Protein AF-A0AAD7MD40-F1 (afdb_monomer)

Mean predicted aligned error: 7.75 Å

pLDDT: mean 77.98, std 12.82, range [42.91, 93.38]

Secondary structure (DSSP, 8-state):
---TT--SS---HHIIIII-GGGHHHHHHHHHHHHHHHHHHHHTTT-----S---GGG-HHHHTT-----TTTS-S---TT-HHHHHHHHHHHHHHHHHHHHHHHHHH-

Radius of gyration: 16.1 Å; Cα contacts (8 Å, |Δi|>4): 88; chains: 1; bounding box: 42×23×46 Å

Foldseek 3Di:
DADPVRHPDDDDLLCLQAPPPVCVVVLVVLQVVLVVVLVVLCVVVVFDDDPDPPQCSNPSVLLVPDFDFPPVRTDPPDPPPCVVVVVVSRVVSSVSSSVSSVVSVVVRD

Solvent-accessible surface area (backbone atoms only — not comparable to full-atom values): 6659 Å² total; per-residue (Å²): 114,62,24,96,88,70,44,99,40,62,72,44,70,50,35,62,66,56,64,37,71,93,46,42,68,59,52,53,51,55,46,54,52,53,49,52,54,47,50,53,58,28,60,78,64,75,57,85,62,72,93,67,92,80,62,60,68,74,42,61,50,29,55,74,70,50,78,80,86,52,73,82,54,51,72,84,90,59,68,95,85,44,68,65,60,51,52,51,49,43,50,51,51,50,51,52,51,39,52,51,31,42,55,49,47,70,67,75,109

Sequence (109 aa):
PRCRTGCQAIEDQHHIFVDCPAYADWRTKAADDAYRHTKAKLEEKEILEADGPLWPLHYSSYYLGHIPSFDHLIPKKIRNGETLARTRLAHHIASDWHTAAIRLAGRIW

Organism: Mycena rosella (NCBI:txid1033263)

Structure (mmCIF, N/CA/C/O backbone):
data_AF-A0AAD7MD40-F1
#
_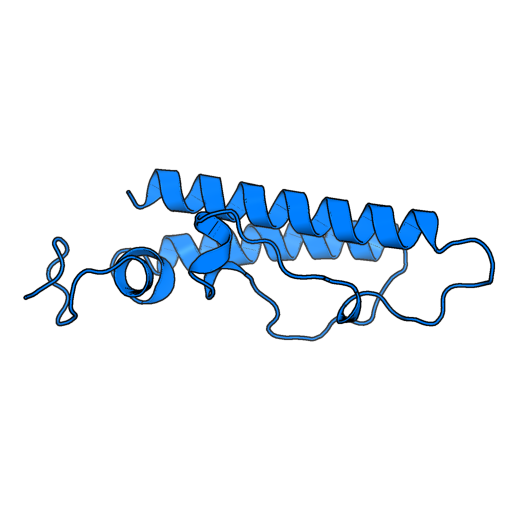entry.id   AF-A0AAD7MD40-F1
#
loop_
_atom_site.group_PDB
_atom_site.id
_atom_site.type_symbol
_atom_site.label_atom_id
_atom_site.label_alt_id
_atom_site.label_comp_id
_atom_site.label_asym_id
_atom_site.label_entity_id
_atom_site.label_seq_id
_atom_site.pdbx_PDB_ins_code
_atom_site.Cartn_x
_atom_site.Cartn_y
_atom_site.Cartn_z
_atom_site.occupancy
_atom_site.B_iso_or_equiv
_atom_site.auth_seq_id
_atom_site.auth_comp_id
_atom_site.auth_asym_id
_atom_site.auth_atom_id
_atom_site.pdbx_PDB_model_num
ATOM 1 N N . PRO A 1 1 ? -8.764 -2.743 26.289 1.00 60.69 1 PRO A N 1
ATOM 2 C CA . PRO A 1 1 ? -9.342 -1.592 25.546 1.00 60.69 1 PRO A CA 1
ATOM 3 C C . PRO A 1 1 ? -9.855 -2.065 24.181 1.00 60.69 1 PRO A C 1
ATOM 5 O O . PRO A 1 1 ? -9.217 -2.941 23.608 1.00 60.69 1 PRO A O 1
ATOM 8 N N . ARG A 1 2 ? -11.003 -1.560 23.710 1.00 83.44 2 ARG A N 1
ATOM 9 C CA . ARG A 1 2 ? -11.530 -1.822 22.357 1.00 83.44 2 ARG A CA 1
ATOM 10 C C . ARG A 1 2 ? -11.189 -0.638 21.453 1.00 83.44 2 ARG A C 1
ATOM 12 O O . ARG A 1 2 ? -11.141 0.486 21.948 1.00 83.44 2 ARG A O 1
ATOM 19 N N . CYS A 1 3 ? -10.984 -0.886 20.164 1.00 90.69 3 CYS A N 1
ATOM 20 C CA . CYS A 1 3 ? -10.825 0.178 19.172 1.00 90.69 3 CYS A CA 1
ATOM 21 C C . CYS A 1 3 ? -12.065 1.080 19.101 1.00 90.69 3 CYS A C 1
ATOM 23 O O . CYS A 1 3 ? -13.186 0.615 19.328 1.00 90.69 3 CYS A O 1
ATOM 25 N N . ARG A 1 4 ? -11.876 2.351 18.726 1.00 88.31 4 ARG A N 1
ATOM 26 C CA . ARG A 1 4 ? -12.919 3.365 18.506 1.00 88.31 4 ARG A CA 1
ATOM 27 C C . ARG A 1 4 ? -14.000 2.957 17.505 1.00 88.31 4 ARG A C 1
ATOM 29 O O . ARG A 1 4 ? -15.109 3.469 17.576 1.00 88.31 4 ARG A O 1
ATOM 36 N N . THR A 1 5 ? -13.707 2.012 16.613 1.00 89.12 5 THR A N 1
ATOM 37 C CA . THR A 1 5 ? -14.672 1.440 15.656 1.00 89.12 5 THR A CA 1
ATOM 38 C C . THR A 1 5 ? -15.430 0.222 16.204 1.00 89.12 5 THR A C 1
ATOM 40 O O . THR A 1 5 ? -16.247 -0.363 15.499 1.00 89.12 5 THR A O 1
ATOM 43 N N . GLY A 1 6 ? -15.180 -0.180 17.457 1.00 88.62 6 GLY A N 1
ATOM 44 C CA . GLY A 1 6 ? -15.846 -1.307 18.118 1.00 88.62 6 GLY A CA 1
ATOM 45 C C . GLY A 1 6 ? -15.134 -2.658 17.980 1.00 88.62 6 GLY A C 1
ATOM 46 O O . GLY A 1 6 ? -15.677 -3.673 18.417 1.00 88.62 6 GLY A O 1
ATOM 47 N N . CYS A 1 7 ? -13.921 -2.697 17.418 1.00 90.12 7 CYS A N 1
ATOM 48 C CA . CYS A 1 7 ? -13.164 -3.941 17.248 1.00 90.12 7 CYS A CA 1
ATOM 49 C C . CYS A 1 7 ? -12.742 -4.566 18.590 1.00 90.12 7 CYS A C 1
ATOM 51 O O . CYS A 1 7 ? -12.414 -3.862 19.551 1.00 90.12 7 CYS A O 1
ATOM 53 N N . GLN A 1 8 ? -12.664 -5.902 18.636 1.00 88.56 8 GLN A N 1
ATOM 54 C CA . GLN A 1 8 ? -12.095 -6.655 19.765 1.00 88.56 8 GLN A CA 1
ATOM 55 C C . GLN A 1 8 ? -10.557 -6.704 19.717 1.00 88.56 8 GLN A C 1
ATOM 57 O O . GLN A 1 8 ? -9.949 -7.756 19.878 1.00 88.56 8 GLN A O 1
ATOM 62 N N . ALA A 1 9 ? -9.925 -5.558 19.489 1.00 86.56 9 ALA A N 1
ATOM 63 C CA . ALA A 1 9 ? -8.476 -5.405 19.479 1.00 86.56 9 ALA A CA 1
ATOM 64 C C . ALA A 1 9 ? -8.085 -4.107 20.190 1.00 86.56 9 ALA A C 1
ATOM 66 O O . ALA A 1 9 ? -8.903 -3.189 20.329 1.00 86.56 9 ALA A O 1
ATOM 67 N N . ILE A 1 10 ? -6.839 -4.057 20.661 1.00 89.06 10 ILE A N 1
ATOM 68 C CA . ILE A 1 10 ? -6.257 -2.841 21.224 1.00 89.06 10 ILE A CA 1
ATOM 69 C C . ILE A 1 10 ? -6.067 -1.845 20.084 1.00 89.06 10 ILE A C 1
ATOM 71 O O . ILE A 1 10 ? -5.612 -2.200 19.002 1.00 89.06 10 ILE A O 1
ATOM 75 N N . GLU A 1 11 ? -6.451 -0.596 20.328 1.00 89.38 11 GLU A N 1
ATOM 76 C CA . GLU A 1 11 ? -6.182 0.468 19.378 1.00 89.38 11 GLU A CA 1
ATOM 77 C C . GLU A 1 11 ? -4.704 0.839 19.410 1.00 89.38 11 GLU A C 1
ATOM 79 O O . GLU A 1 11 ? -4.219 1.425 20.376 1.00 89.38 11 GLU A O 1
ATOM 84 N N . ASP A 1 12 ? -4.008 0.513 18.332 1.00 90.38 12 ASP A N 1
ATOM 85 C CA . ASP A 1 12 ? -2.678 1.007 18.028 1.00 90.38 12 ASP A CA 1
ATOM 86 C C . ASP A 1 12 ? -2.571 1.314 16.525 1.00 90.38 12 ASP A C 1
ATOM 88 O O . ASP A 1 12 ? -3.511 1.101 15.749 1.00 90.38 12 ASP A O 1
ATOM 92 N N . GLN A 1 13 ? -1.432 1.867 16.108 1.00 88.12 13 GLN A N 1
ATOM 93 C CA . GLN A 1 13 ? -1.199 2.204 14.704 1.00 88.12 13 GLN A CA 1
ATOM 94 C C . GLN A 1 13 ? -1.317 0.9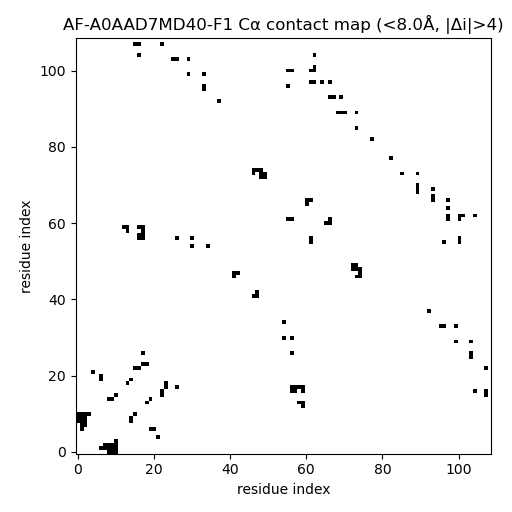64 13.806 1.00 88.12 13 GLN A C 1
ATOM 96 O O . GLN A 1 13 ? -1.924 1.031 12.737 1.00 88.12 13 GLN A O 1
ATOM 101 N N . HIS A 1 14 ? -0.786 -0.182 14.232 1.00 88.00 14 HIS A N 1
ATOM 102 C CA . HIS A 1 14 ? -0.857 -1.404 13.440 1.00 88.00 14 HIS A CA 1
ATOM 103 C C . HIS A 1 14 ? -2.311 -1.850 13.261 1.00 88.00 14 HIS A C 1
ATOM 105 O O . HIS A 1 14 ? -2.775 -1.990 12.131 1.00 88.00 14 HIS A O 1
ATOM 111 N N . HIS A 1 15 ? -3.074 -1.933 14.347 1.00 90.62 15 HIS A N 1
ATOM 112 C CA . HIS A 1 15 ? -4.479 -2.286 14.316 1.00 90.62 15 HIS A CA 1
ATOM 113 C C . HIS A 1 15 ? -5.280 -1.349 13.408 1.00 90.62 15 HIS A C 1
ATOM 115 O O . HIS A 1 15 ? -5.974 -1.824 12.514 1.00 90.62 15 HIS A O 1
ATOM 121 N N . ILE A 1 16 ? -5.175 -0.029 13.582 1.00 89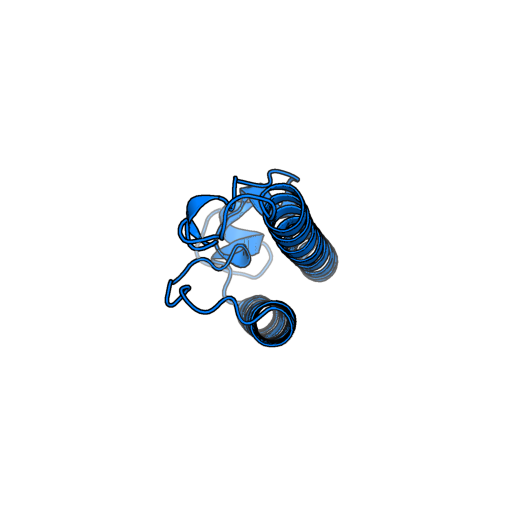.19 16 ILE A N 1
ATOM 122 C CA . ILE A 1 16 ? -5.963 0.943 12.804 1.00 89.19 16 ILE A CA 1
ATOM 123 C C . ILE A 1 16 ? -5.687 0.805 11.301 1.00 89.19 16 ILE A C 1
ATOM 125 O O . ILE A 1 16 ? -6.621 0.761 10.495 1.00 89.19 16 ILE A O 1
ATOM 129 N N . PHE A 1 17 ? -4.411 0.736 10.924 1.00 87.38 17 PHE A N 1
ATOM 130 C CA . PHE A 1 17 ? -3.994 0.846 9.530 1.00 87.38 17 PHE A CA 1
ATOM 131 C C . PHE A 1 17 ? -3.794 -0.496 8.819 1.00 87.38 17 PHE A C 1
ATOM 133 O O . PHE A 1 17 ? -3.650 -0.482 7.600 1.00 87.38 17 PHE A O 1
ATOM 140 N N . VAL A 1 18 ? -3.786 -1.629 9.529 1.00 87.12 18 VAL A N 1
ATOM 141 C CA . VAL A 1 18 ? -3.520 -2.962 8.952 1.00 87.12 18 VAL A CA 1
ATOM 142 C C . VAL A 1 18 ? -4.646 -3.954 9.245 1.00 87.12 18 VAL A C 1
ATOM 144 O O . VAL A 1 18 ? -5.135 -4.600 8.316 1.00 87.12 18 VAL A O 1
ATOM 147 N N . ASP A 1 19 ? -5.128 -4.028 10.487 1.00 89.44 19 ASP A N 1
ATOM 148 C CA . ASP A 1 19 ? -6.010 -5.132 10.902 1.00 89.44 19 ASP A CA 1
ATOM 149 C C . ASP A 1 19 ? -7.482 -4.745 11.036 1.00 89.44 19 ASP A C 1
ATOM 151 O O . ASP A 1 19 ? -8.364 -5.590 10.899 1.00 89.44 19 ASP A O 1
ATOM 155 N N . CYS A 1 20 ? -7.783 -3.472 11.294 1.00 92.06 20 CYS A N 1
ATOM 156 C CA . CYS A 1 20 ? -9.123 -3.013 11.636 1.00 92.06 20 CYS A CA 1
ATOM 157 C C . CYS A 1 20 ? -10.106 -3.322 10.490 1.00 92.06 20 CYS A C 1
ATOM 159 O O . CYS A 1 20 ? -9.939 -2.772 9.392 1.00 92.06 20 CYS A O 1
ATOM 161 N N . PRO A 1 21 ? -11.128 -4.178 10.704 1.00 92.62 21 PRO A N 1
ATOM 162 C CA . PRO A 1 21 ? -12.061 -4.584 9.653 1.00 92.62 21 PRO A CA 1
ATOM 163 C C . PRO A 1 21 ? -12.848 -3.417 9.059 1.00 92.62 21 PRO A C 1
ATOM 165 O O . PRO A 1 21 ? -13.153 -3.429 7.872 1.00 92.62 21 PRO A O 1
ATOM 168 N N . ALA A 1 22 ? -13.109 -2.372 9.853 1.00 93.38 22 ALA A N 1
ATOM 169 C CA . ALA A 1 22 ? -13.836 -1.183 9.406 1.00 93.38 22 ALA A CA 1
ATOM 170 C C . ALA A 1 22 ? -13.159 -0.462 8.226 1.00 93.38 22 ALA A C 1
ATOM 172 O O . ALA A 1 22 ? -13.831 0.214 7.453 1.00 93.38 22 ALA A O 1
ATOM 173 N N . TYR A 1 23 ? -11.841 -0.621 8.072 1.00 91.69 23 TYR A N 1
ATOM 174 C CA . TYR A 1 23 ? -11.063 0.006 7.001 1.00 91.69 23 TYR A CA 1
ATOM 175 C C . TYR A 1 23 ? -10.532 -1.003 5.970 1.00 91.69 23 TYR A C 1
ATOM 177 O O . TYR A 1 23 ? -9.716 -0.632 5.124 1.00 91.69 23 TYR A O 1
ATOM 185 N N . ALA A 1 24 ? -10.966 -2.269 6.026 1.00 90.81 24 ALA A N 1
ATOM 186 C CA . ALA A 1 24 ? -10.466 -3.331 5.149 1.00 90.81 24 ALA A CA 1
ATOM 187 C C . ALA A 1 24 ? -10.664 -2.995 3.664 1.00 90.81 24 ALA A C 1
ATOM 189 O O . ALA A 1 24 ? -9.707 -3.045 2.895 1.00 90.81 24 ALA A O 1
ATOM 190 N N . ASP A 1 25 ? -11.856 -2.536 3.284 1.00 92.50 25 ASP A N 1
ATOM 191 C CA . ASP A 1 25 ? -12.172 -2.190 1.893 1.00 92.50 25 ASP A CA 1
ATOM 192 C C . ASP A 1 25 ? -11.274 -1.076 1.347 1.00 92.50 25 ASP A C 1
ATOM 194 O O . ASP A 1 25 ? -10.869 -1.087 0.183 1.00 92.5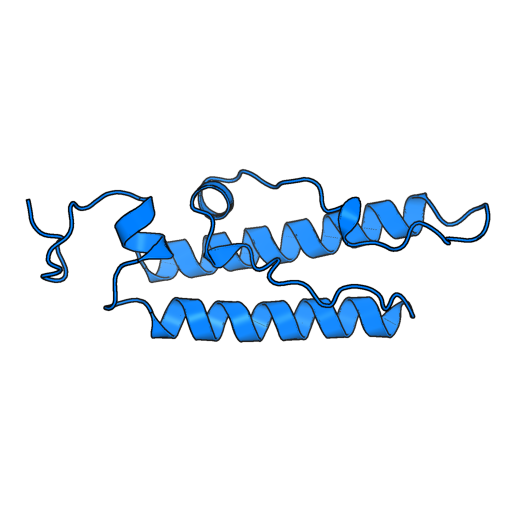0 25 ASP A O 1
ATOM 198 N N . TRP A 1 26 ? -10.923 -0.105 2.193 1.00 91.62 26 TRP A N 1
ATOM 199 C CA . TRP A 1 26 ? -10.046 0.993 1.798 1.00 91.62 26 TRP A CA 1
ATOM 200 C C . TRP A 1 26 ? -8.614 0.514 1.585 1.00 91.62 26 TRP A C 1
ATOM 202 O O . TRP A 1 26 ? -7.968 0.973 0.640 1.00 91.62 26 TRP A O 1
ATOM 212 N N . ARG A 1 27 ? -8.138 -0.426 2.413 1.00 90.25 27 ARG A N 1
ATOM 213 C CA . ARG A 1 27 ? -6.831 -1.073 2.230 1.00 90.25 27 ARG A CA 1
ATOM 214 C C . ARG A 1 27 ? -6.795 -1.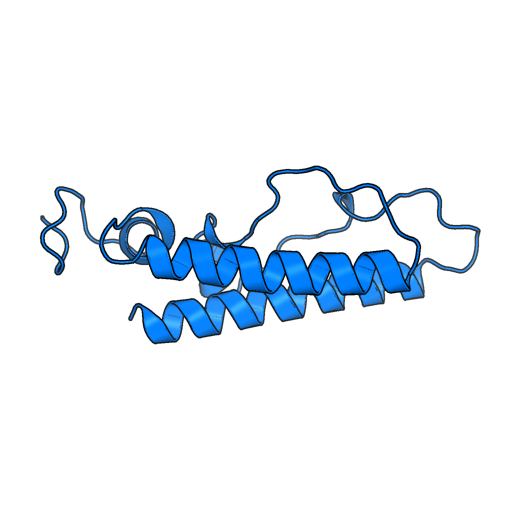878 0.941 1.00 90.25 27 ARG A C 1
ATOM 216 O O . ARG A 1 27 ? -5.877 -1.674 0.154 1.00 90.25 27 ARG A O 1
ATOM 223 N N . THR A 1 28 ? -7.805 -2.712 0.694 1.00 88.81 28 THR A N 1
ATOM 224 C CA . THR A 1 28 ? -7.909 -3.525 -0.528 1.00 88.81 28 THR A CA 1
ATOM 225 C C . THR A 1 28 ? -7.919 -2.645 -1.771 1.00 88.81 28 THR A C 1
ATOM 227 O O . THR A 1 28 ? -7.100 -2.824 -2.667 1.00 88.81 28 THR A O 1
ATOM 230 N N . LYS A 1 29 ? -8.764 -1.609 -1.802 1.00 89.94 29 LYS A N 1
ATOM 231 C CA . LYS A 1 29 ? -8.839 -0.704 -2.955 1.00 89.94 29 LYS A CA 1
ATOM 232 C C . LYS A 1 29 ? -7.531 0.052 -3.194 1.00 89.94 29 LYS A C 1
ATOM 234 O O . LYS A 1 29 ? -7.077 0.151 -4.332 1.00 89.94 29 LYS A O 1
ATOM 239 N N . ALA A 1 30 ? -6.924 0.589 -2.133 1.00 89.19 30 ALA A N 1
ATOM 240 C CA . ALA A 1 30 ? -5.637 1.270 -2.238 1.00 89.19 30 ALA A CA 1
ATOM 241 C C . ALA A 1 30 ? -4.523 0.312 -2.689 1.00 89.19 30 ALA A C 1
ATOM 243 O O . ALA A 1 30 ? -3.612 0.736 -3.404 1.00 89.19 30 ALA A O 1
ATOM 244 N N . ALA A 1 31 ? -4.615 -0.965 -2.307 1.00 85.75 31 ALA A N 1
ATOM 245 C CA . ALA A 1 31 ? -3.694 -1.993 -2.751 1.00 85.75 31 ALA A CA 1
ATOM 246 C C . ALA A 1 31 ? -3.818 -2.295 -4.238 1.00 85.75 31 ALA A C 1
ATOM 248 O O . ALA A 1 31 ? -2.825 -2.226 -4.963 1.00 85.75 31 ALA A O 1
ATOM 249 N N . ASP A 1 32 ? -5.040 -2.524 -4.704 1.00 86.88 32 ASP A N 1
ATOM 250 C CA . ASP A 1 32 ? -5.310 -2.784 -6.114 1.00 86.88 32 ASP A CA 1
ATOM 251 C C . ASP A 1 32 ? -4.879 -1.613 -7.004 1.00 86.88 32 ASP A C 1
ATOM 253 O O 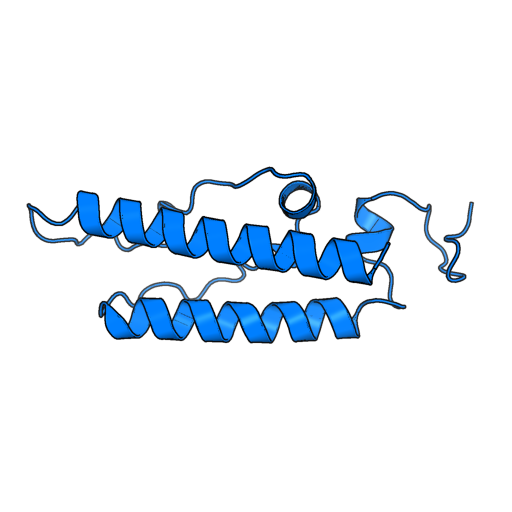. ASP A 1 32 ? -4.298 -1.821 -8.071 1.00 86.88 32 ASP A O 1
ATOM 257 N N . ASP A 1 33 ? -5.162 -0.376 -6.581 1.00 87.25 33 ASP A N 1
ATOM 258 C CA . ASP A 1 33 ? -4.814 0.831 -7.338 1.00 87.25 33 ASP A CA 1
ATOM 259 C C . ASP A 1 33 ? -3.302 0.952 -7.536 1.00 87.25 33 ASP A C 1
ATOM 261 O O . ASP A 1 33 ? -2.823 1.160 -8.655 1.00 87.25 33 ASP A O 1
ATOM 265 N N . ALA A 1 34 ? -2.529 0.803 -6.465 1.00 84.44 34 ALA A N 1
ATOM 266 C CA . ALA A 1 34 ? -1.098 1.009 -6.564 1.00 84.44 34 ALA A CA 1
ATOM 267 C C . ALA A 1 34 ? -0.357 -0.243 -7.086 1.00 84.44 34 ALA A C 1
ATOM 269 O O . ALA A 1 34 ? 0.680 -0.081 -7.735 1.00 84.44 34 ALA A O 1
ATOM 270 N N . TYR A 1 35 ? -0.923 -1.454 -6.975 1.00 83.50 35 TYR A N 1
ATOM 271 C CA . TYR A 1 35 ? -0.470 -2.618 -7.750 1.00 83.50 35 TYR A CA 1
ATOM 272 C C . TYR A 1 35 ? -0.624 -2.361 -9.253 1.00 83.50 35 TYR A C 1
ATOM 274 O O . TYR A 1 35 ? 0.348 -2.493 -9.998 1.00 83.50 35 TYR A O 1
ATOM 282 N N . ARG A 1 36 ? -1.806 -1.906 -9.699 1.00 84.62 36 ARG A N 1
ATOM 283 C CA . ARG A 1 36 ? -2.061 -1.560 -11.109 1.00 84.62 36 ARG A CA 1
ATOM 284 C C . ARG A 1 36 ? -1.068 -0.521 -11.634 1.00 84.62 36 ARG A C 1
ATOM 286 O O . ARG A 1 36 ? -0.503 -0.713 -12.708 1.00 84.62 36 ARG A O 1
ATOM 293 N N . HIS A 1 37 ? -0.810 0.544 -10.874 1.00 84.69 37 HIS A N 1
ATOM 294 C CA . HIS A 1 37 ? 0.171 1.566 -11.263 1.00 84.69 37 HIS A CA 1
ATOM 295 C C . HIS A 1 37 ? 1.601 1.021 -11.337 1.00 84.69 37 HIS A C 1
ATOM 297 O O . HIS A 1 37 ? 2.342 1.355 -12.259 1.00 84.69 37 HIS A O 1
ATOM 303 N N . THR A 1 38 ? 1.985 0.172 -10.384 1.00 82.62 38 THR A N 1
ATOM 304 C CA . THR A 1 38 ? 3.325 -0.430 -10.356 1.00 82.62 38 THR A CA 1
ATOM 305 C C . THR A 1 38 ? 3.524 -1.351 -11.547 1.00 82.62 38 THR A C 1
ATOM 307 O O . THR A 1 38 ? 4.523 -1.234 -12.250 1.00 82.62 38 THR A O 1
ATOM 310 N N . LYS A 1 39 ? 2.542 -2.217 -11.815 1.00 79.56 39 LYS A N 1
ATOM 311 C CA . LYS A 1 39 ? 2.556 -3.129 -12.955 1.00 79.56 39 LYS A CA 1
ATOM 312 C C . LYS A 1 39 ? 2.687 -2.370 -14.276 1.00 79.56 39 LYS A C 1
ATOM 314 O O . LYS A 1 39 ? 3.583 -2.685 -15.047 1.00 79.56 39 LYS A O 1
ATOM 319 N N . ALA A 1 40 ? 1.896 -1.316 -14.480 1.00 82.75 40 ALA A N 1
ATOM 320 C CA . ALA A 1 40 ? 1.992 -0.487 -15.683 1.00 82.75 40 ALA A CA 1
ATOM 321 C C . ALA A 1 40 ? 3.398 0.122 -15.875 1.00 82.75 40 ALA A C 1
ATOM 323 O O . ALA A 1 40 ? 3.922 0.125 -16.986 1.00 82.75 40 ALA A O 1
ATOM 324 N N . LYS A 1 41 ? 4.048 0.585 -14.795 1.00 79.12 41 LYS A N 1
ATOM 325 C CA . LYS A 1 41 ? 5.420 1.129 -14.846 1.00 79.12 41 LYS A CA 1
ATOM 326 C C . LYS A 1 41 ? 6.489 0.067 -15.116 1.00 79.12 41 LYS A C 1
ATOM 328 O O . LYS A 1 41 ? 7.508 0.377 -15.728 1.00 79.12 41 LYS A O 1
ATOM 333 N N . LEU A 1 42 ? 6.283 -1.155 -14.630 1.00 76.12 42 LEU A N 1
ATOM 334 C CA . LEU A 1 42 ? 7.180 -2.287 -14.868 1.00 76.12 42 LEU A CA 1
ATOM 335 C C . LEU A 1 42 ? 7.065 -2.800 -16.311 1.00 76.12 42 LEU A C 1
ATOM 337 O O . LEU A 1 42 ? 8.087 -3.025 -16.959 1.00 76.12 42 LEU A O 1
ATOM 341 N N . GLU A 1 43 ? 5.839 -2.904 -16.832 1.00 72.06 43 GLU A N 1
ATOM 342 C CA . GLU A 1 43 ? 5.550 -3.295 -18.218 1.00 72.06 43 GLU A CA 1
ATOM 343 C C . GLU A 1 43 ? 6.111 -2.282 -19.228 1.00 72.06 43 GLU A C 1
ATOM 345 O O . GLU A 1 43 ? 6.735 -2.688 -20.205 1.00 72.06 43 GLU A O 1
ATOM 350 N N . GLU A 1 44 ? 6.000 -0.973 -18.961 1.00 69.50 44 GLU A N 1
ATOM 351 C CA . GLU A 1 44 ? 6.600 0.084 -19.801 1.00 69.50 44 GLU A CA 1
ATOM 352 C C . GLU A 1 44 ? 8.132 -0.041 -19.924 1.00 69.50 44 GLU A C 1
ATOM 354 O O . GLU A 1 44 ? 8.737 0.494 -20.853 1.00 69.50 44 GLU A O 1
ATOM 359 N N . LYS A 1 45 ? 8.780 -0.717 -18.970 1.00 64.50 45 LYS A N 1
ATOM 360 C CA . LYS A 1 45 ? 10.237 -0.884 -18.923 1.00 64.50 45 LYS A CA 1
ATOM 361 C C . LYS A 1 45 ? 10.701 -2.306 -19.246 1.00 64.50 45 LYS A C 1
ATOM 363 O O . LYS A 1 45 ? 11.885 -2.569 -19.077 1.00 64.50 45 LYS A O 1
ATOM 368 N N . GLU A 1 46 ? 9.808 -3.199 -19.690 1.00 60.59 46 GLU A N 1
ATOM 369 C CA . GLU A 1 46 ? 10.092 -4.628 -19.947 1.00 60.59 46 GLU A CA 1
ATOM 370 C C . GLU A 1 46 ? 10.721 -5.367 -18.744 1.00 60.59 46 GLU A C 1
ATOM 372 O O . GLU A 1 46 ? 11.406 -6.381 -18.890 1.00 60.59 46 GLU A O 1
ATOM 377 N N . ILE A 1 47 ? 10.492 -4.876 -17.524 1.00 60.59 47 ILE A N 1
ATOM 378 C CA . ILE A 1 47 ? 11.038 -5.464 -16.300 1.00 60.59 47 ILE A CA 1
ATOM 379 C C . ILE A 1 47 ? 9.963 -6.364 -15.689 1.00 60.59 47 ILE A C 1
ATOM 381 O O . ILE A 1 47 ? 9.086 -5.893 -14.971 1.00 60.59 47 ILE A O 1
ATOM 385 N N . LEU A 1 48 ? 10.021 -7.668 -15.962 1.00 52.94 48 LEU A N 1
ATOM 386 C CA . LEU A 1 48 ? 9.076 -8.646 -15.412 1.00 52.94 48 LEU A CA 1
ATOM 387 C C . LEU A 1 48 ? 9.797 -9.769 -14.662 1.00 52.94 48 LEU A C 1
ATOM 389 O O . LEU A 1 48 ? 10.076 -10.806 -15.245 1.00 52.94 48 LEU A O 1
ATOM 393 N N . GLU A 1 49 ? 10.030 -9.571 -13.360 1.00 51.97 49 GLU A N 1
ATOM 394 C CA . GLU A 1 49 ? 10.079 -10.650 -12.354 1.00 51.97 49 GLU A CA 1
ATOM 395 C C . GLU A 1 49 ? 9.652 -10.075 -10.990 1.00 51.97 49 GLU A C 1
ATOM 397 O O . GLU A 1 49 ? 10.487 -9.706 -10.170 1.00 51.97 49 GLU A O 1
ATOM 402 N N . ALA A 1 50 ? 8.350 -9.949 -10.730 1.00 50.84 50 ALA A N 1
ATOM 403 C CA . ALA A 1 50 ? 7.867 -9.680 -9.374 1.00 50.84 50 ALA A CA 1
ATOM 404 C C . ALA A 1 50 ? 6.485 -10.303 -9.147 1.00 50.84 50 ALA A C 1
ATOM 406 O O . ALA A 1 50 ? 5.507 -9.605 -8.889 1.00 50.84 50 ALA A O 1
ATOM 407 N N . ASP A 1 51 ? 6.413 -11.633 -9.218 1.00 42.91 51 ASP A N 1
ATOM 408 C CA . ASP A 1 51 ? 5.350 -12.365 -8.530 1.00 42.91 51 ASP A CA 1
ATOM 409 C C . ASP A 1 51 ? 5.752 -12.477 -7.057 1.00 42.91 51 ASP A C 1
ATOM 411 O O . ASP A 1 51 ? 6.574 -13.308 -6.667 1.00 42.91 51 ASP A O 1
ATOM 415 N N . GLY A 1 52 ? 5.221 -11.580 -6.228 1.00 53.56 52 GLY A N 1
ATOM 416 C CA . GLY A 1 52 ? 5.473 -11.593 -4.794 1.00 53.56 52 GLY A CA 1
ATOM 417 C C . GLY A 1 52 ? 4.436 -10.793 -4.001 1.00 53.56 52 GLY A C 1
ATOM 418 O O . GLY A 1 52 ? 3.898 -9.811 -4.513 1.00 53.56 52 GLY A O 1
ATOM 419 N N . PRO A 1 53 ? 4.179 -11.164 -2.731 1.00 53.19 53 PRO A N 1
ATOM 420 C CA . PRO A 1 53 ? 3.207 -10.522 -1.839 1.00 53.19 53 PRO A CA 1
ATOM 421 C C . PRO A 1 53 ? 3.718 -9.179 -1.290 1.00 53.19 53 PRO A C 1
ATOM 423 O O . PRO A 1 53 ? 3.475 -8.833 -0.135 1.00 53.19 53 PRO A O 1
ATOM 426 N N . LEU A 1 54 ? 4.484 -8.425 -2.082 1.00 59.16 54 LEU A N 1
ATOM 427 C CA . LEU A 1 54 ? 5.252 -7.285 -1.598 1.00 59.16 54 LEU A CA 1
ATOM 428 C C . LEU A 1 54 ? 4.408 -6.014 -1.471 1.00 59.16 54 LEU A C 1
ATOM 430 O O . LEU A 1 54 ? 4.854 -4.943 -1.850 1.00 59.16 54 LEU A O 1
ATOM 434 N N . TRP A 1 55 ? 3.174 -6.105 -0.984 1.00 65.56 55 TRP A N 1
ATOM 435 C CA . TRP A 1 55 ? 2.316 -4.935 -0.881 1.00 65.56 55 TRP A CA 1
ATOM 436 C C . TRP A 1 55 ? 2.563 -4.161 0.433 1.00 65.56 55 TRP A C 1
ATOM 438 O O . TRP A 1 55 ? 2.463 -4.741 1.517 1.00 65.56 55 TRP A O 1
ATOM 448 N N . PRO A 1 56 ? 2.854 -2.846 0.396 1.00 68.25 56 PRO A N 1
ATOM 449 C CA . PRO A 1 56 ? 3.311 -2.074 1.553 1.00 68.25 56 PRO A CA 1
ATOM 450 C C . PRO A 1 56 ? 2.206 -1.764 2.565 1.00 68.25 56 PRO A C 1
ATOM 452 O O . PRO A 1 56 ? 2.503 -1.432 3.708 1.00 68.25 56 PRO A O 1
ATOM 455 N N . LEU A 1 57 ? 0.930 -1.872 2.182 1.00 68.25 57 LEU A N 1
ATOM 456 C CA . LEU A 1 57 ? -0.190 -1.482 3.051 1.00 68.25 57 LEU A CA 1
ATOM 457 C C . LEU A 1 57 ? -0.465 -2.472 4.192 1.00 68.25 57 LEU A C 1
ATOM 459 O O . LEU A 1 57 ? -1.285 -2.183 5.056 1.00 68.25 57 LEU A O 1
ATOM 463 N N . HIS A 1 58 ? 0.245 -3.602 4.228 1.00 71.56 58 HIS A N 1
ATOM 464 C CA . HIS A 1 58 ? 0.284 -4.476 5.402 1.00 71.56 58 HIS A CA 1
ATOM 465 C C . HIS A 1 58 ? 1.396 -4.103 6.387 1.00 71.56 58 HIS A C 1
ATOM 467 O O . HIS A 1 58 ? 1.467 -4.669 7.476 1.00 71.56 58 HIS A O 1
ATOM 473 N N . TYR A 1 59 ? 2.265 -3.150 6.033 1.00 75.62 59 TYR A N 1
ATOM 474 C CA . TYR A 1 59 ? 3.318 -2.685 6.917 1.00 75.62 59 TYR A CA 1
ATOM 475 C C . TYR A 1 59 ? 3.004 -1.315 7.478 1.00 75.62 59 TYR A C 1
ATOM 477 O O . TYR A 1 59 ? 2.933 -0.300 6.784 1.00 75.62 59 TYR A O 1
ATOM 485 N N . SER A 1 60 ? 2.942 -1.315 8.800 1.00 77.06 60 SER A N 1
ATOM 486 C CA . SER A 1 60 ? 2.728 -0.136 9.605 1.00 77.06 60 SER A CA 1
ATOM 487 C C . SER A 1 60 ? 3.712 1.003 9.278 1.00 77.06 60 SER A C 1
ATOM 489 O O . SER A 1 60 ? 3.384 2.178 9.151 1.00 77.06 60 SER A O 1
ATOM 491 N N . SER A 1 61 ? 4.959 0.632 9.044 1.00 79.94 61 SER A N 1
ATOM 492 C CA . SER A 1 61 ? 6.047 1.583 8.893 1.00 79.94 61 SER A CA 1
ATOM 493 C C . SER A 1 61 ? 5.938 2.464 7.636 1.00 79.94 61 SER A C 1
ATOM 495 O O . SER A 1 61 ? 6.448 3.581 7.654 1.00 79.94 61 SER A O 1
ATOM 497 N N . TYR A 1 62 ? 5.243 2.033 6.575 1.00 75.88 62 TYR A N 1
ATOM 498 C CA . TYR A 1 62 ? 5.161 2.805 5.324 1.00 75.88 62 TYR A CA 1
ATOM 499 C C . TYR A 1 62 ? 4.375 4.106 5.448 1.00 75.88 62 TYR A C 1
ATOM 501 O O . TYR A 1 62 ? 4.797 5.131 4.904 1.00 75.88 62 TYR A O 1
ATOM 509 N N . TYR A 1 63 ? 3.250 4.089 6.166 1.00 75.00 63 TYR A N 1
ATOM 510 C CA . TYR A 1 63 ? 2.503 5.319 6.439 1.00 75.00 63 TYR A CA 1
ATOM 511 C C . TYR A 1 63 ? 3.228 6.219 7.444 1.00 75.00 63 TYR A C 1
ATOM 513 O O . TYR A 1 63 ? 3.028 7.428 7.427 1.00 75.00 63 TYR A O 1
ATOM 521 N N . LEU A 1 64 ? 4.114 5.655 8.269 1.00 79.50 64 LEU A N 1
ATOM 522 C CA . LEU A 1 64 ? 4.988 6.416 9.167 1.00 79.50 64 LEU A CA 1
ATOM 523 C C . LEU A 1 64 ? 6.226 6.995 8.462 1.00 79.50 64 LEU A C 1
ATOM 525 O O . LEU A 1 64 ? 7.067 7.602 9.116 1.00 79.50 64 LEU A O 1
ATOM 529 N N . GLY A 1 65 ? 6.357 6.827 7.143 1.00 76.94 65 GLY A N 1
ATOM 530 C CA . GLY A 1 65 ? 7.477 7.385 6.381 1.00 76.94 65 GLY A CA 1
ATOM 531 C C . GLY A 1 65 ? 8.680 6.469 6.213 1.00 76.94 65 GLY A C 1
ATOM 532 O O . GLY A 1 65 ? 9.673 6.882 5.619 1.00 76.94 65 GLY A O 1
ATOM 533 N N . HIS A 1 66 ? 8.607 5.222 6.669 1.00 79.56 66 HIS A N 1
ATOM 534 C CA . HIS A 1 66 ? 9.678 4.260 6.445 1.00 79.56 66 HIS A CA 1
ATOM 535 C C . HIS A 1 66 ? 9.488 3.545 5.109 1.00 79.56 66 HIS A C 1
ATOM 537 O O . HIS A 1 66 ? 8.509 2.833 4.896 1.00 79.56 66 HIS A O 1
ATOM 543 N N . ILE A 1 67 ? 10.461 3.706 4.219 1.00 73.44 67 ILE A N 1
ATOM 544 C CA . ILE A 1 67 ? 10.484 3.085 2.896 1.00 73.44 67 ILE A CA 1
ATOM 545 C C . ILE A 1 67 ? 11.602 2.027 2.891 1.00 73.44 67 ILE A C 1
ATOM 547 O O . ILE A 1 67 ? 12.764 2.390 3.079 1.00 73.44 67 ILE A O 1
ATOM 551 N N . PRO A 1 68 ? 11.307 0.729 2.702 1.00 67.75 68 PRO A N 1
ATOM 552 C CA . PRO A 1 68 ? 12.324 -0.302 2.575 1.00 67.75 68 PRO A CA 1
ATOM 553 C C . PRO A 1 68 ? 12.940 -0.304 1.172 1.00 67.75 68 PRO A C 1
ATOM 555 O O . PRO A 1 68 ? 12.390 0.244 0.217 1.00 67.75 68 PRO A O 1
ATOM 558 N N . SER A 1 69 ? 14.102 -0.945 1.043 1.00 69.31 69 SER A N 1
ATOM 559 C CA . SER A 1 69 ? 14.752 -1.107 -0.258 1.00 69.31 69 SER A CA 1
ATOM 560 C C . SER A 1 69 ? 13.985 -2.095 -1.147 1.00 69.31 69 SER A C 1
ATOM 562 O O . SER A 1 69 ? 13.722 -3.235 -0.758 1.00 69.31 69 SER A O 1
ATOM 564 N N . PHE A 1 70 ? 13.709 -1.671 -2.383 1.00 68.31 70 PHE A N 1
ATOM 565 C CA . PHE A 1 70 ? 13.100 -2.479 -3.446 1.00 68.31 70 PHE A CA 1
ATOM 566 C C . PHE A 1 70 ? 14.126 -3.157 -4.358 1.00 68.31 70 PHE A C 1
ATOM 568 O O . PHE A 1 70 ? 13.773 -3.679 -5.414 1.00 68.31 70 PHE A O 1
ATOM 575 N N . ASP A 1 71 ? 15.400 -3.194 -3.963 1.00 67.06 71 ASP A N 1
ATOM 576 C CA . ASP A 1 71 ? 16.460 -3.783 -4.787 1.00 67.06 71 ASP A CA 1
ATOM 577 C C . ASP A 1 71 ? 16.223 -5.268 -5.102 1.00 67.06 71 ASP A C 1
ATOM 579 O O . ASP A 1 71 ? 16.712 -5.787 -6.103 1.00 67.06 71 ASP A O 1
ATOM 583 N N . HIS A 1 72 ? 15.458 -5.967 -4.272 1.00 66.81 72 HIS A N 1
ATOM 584 C CA . HIS A 1 72 ? 15.125 -7.371 -4.483 1.00 66.81 72 HIS A CA 1
ATOM 585 C C . HIS A 1 72 ? 13.980 -7.586 -5.489 1.00 66.81 72 HIS A C 1
ATOM 587 O O . HIS A 1 72 ? 13.874 -8.684 -6.019 1.00 66.81 72 HIS A O 1
ATOM 593 N N . LEU A 1 73 ? 13.157 -6.565 -5.768 1.00 63.91 73 LEU A N 1
ATOM 594 C CA . LEU A 1 73 ? 12.058 -6.648 -6.742 1.00 63.91 73 LEU A CA 1
ATOM 595 C C . LEU A 1 73 ? 12.498 -6.413 -8.180 1.00 63.91 73 LEU A C 1
ATOM 597 O O . LEU A 1 73 ? 11.779 -6.744 -9.115 1.00 63.91 73 LEU A O 1
ATOM 601 N N . ILE A 1 74 ? 13.642 -5.762 -8.364 1.00 65.12 74 ILE A N 1
ATOM 602 C 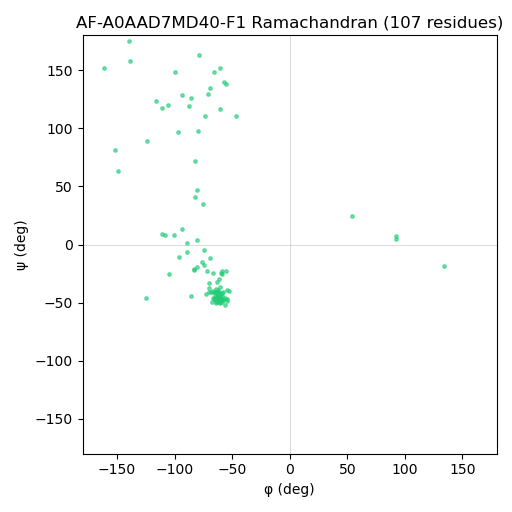CA . ILE A 1 74 ? 14.137 -5.470 -9.699 1.00 65.12 74 ILE A CA 1
ATOM 603 C C . ILE A 1 74 ? 15.082 -6.614 -10.090 1.00 65.12 74 ILE A C 1
ATOM 605 O O . ILE A 1 74 ? 16.006 -6.919 -9.324 1.00 65.12 74 ILE A O 1
ATOM 609 N N . PRO A 1 75 ? 14.916 -7.242 -11.265 1.00 63.72 75 PRO A N 1
ATOM 610 C CA . PRO A 1 75 ? 15.819 -8.270 -11.763 1.00 63.72 75 PRO A CA 1
ATOM 611 C C . PRO A 1 75 ? 17.263 -7.762 -11.819 1.00 63.72 75 PRO A C 1
ATOM 613 O O . PRO A 1 75 ? 17.539 -6.625 -12.211 1.00 63.72 75 PRO A O 1
ATOM 616 N N . LYS A 1 76 ? 18.216 -8.609 -11.415 1.00 61.53 76 LYS A N 1
ATOM 617 C CA . LYS A 1 76 ? 19.659 -8.289 -11.442 1.00 61.53 76 LYS A CA 1
ATOM 618 C C . LYS A 1 76 ? 20.268 -8.369 -12.848 1.00 61.53 76 LYS A C 1
ATOM 620 O O . LYS A 1 76 ? 21.374 -7.880 -13.054 1.00 61.53 76 LYS A O 1
ATOM 625 N N . LYS A 1 77 ? 19.570 -8.991 -13.808 1.00 55.09 77 LYS A N 1
ATOM 626 C CA . LYS A 1 77 ? 20.008 -9.139 -15.205 1.00 55.09 77 LYS A CA 1
ATOM 627 C C . LYS A 1 77 ? 19.696 -7.873 -15.989 1.00 55.09 77 LYS A C 1
ATOM 629 O O . LYS A 1 77 ? 18.793 -7.836 -16.811 1.00 55.09 77 LYS A O 1
ATOM 634 N N . ILE A 1 78 ? 20.443 -6.828 -15.699 1.00 55.06 78 ILE A N 1
ATOM 635 C CA . ILE A 1 78 ? 20.364 -5.570 -16.418 1.00 55.06 78 ILE A CA 1
ATOM 636 C C . ILE A 1 78 ? 21.725 -5.382 -17.084 1.00 55.06 78 ILE A C 1
ATOM 638 O O . ILE A 1 78 ? 22.769 -5.500 -16.439 1.00 55.06 78 ILE A O 1
ATOM 642 N N . ARG A 1 79 ? 21.708 -5.221 -18.408 1.00 49.78 79 ARG A N 1
ATOM 643 C CA . ARG A 1 79 ? 22.893 -5.169 -19.272 1.00 49.78 79 ARG A CA 1
ATOM 644 C C . ARG A 1 79 ? 23.799 -4.029 -18.776 1.00 49.78 79 ARG A C 1
ATOM 646 O O . ARG A 1 79 ? 23.299 -2.983 -18.368 1.00 49.78 79 ARG A O 1
ATOM 653 N N . ASN A 1 80 ? 25.121 -4.229 -18.757 1.00 44.34 80 ASN A N 1
ATOM 654 C CA . ASN A 1 80 ? 26.083 -3.246 -18.231 1.00 44.34 80 ASN A CA 1
ATOM 655 C C . ASN A 1 80 ? 25.780 -1.825 -18.768 1.00 44.34 80 ASN A C 1
ATOM 657 O O . ASN A 1 80 ? 25.942 -1.585 -19.962 1.00 44.34 80 ASN A O 1
ATOM 661 N N . GLY A 1 81 ? 25.315 -0.911 -17.899 1.00 55.22 81 GLY A N 1
ATOM 662 C CA . GLY A 1 81 ? 24.936 0.473 -18.251 1.00 55.22 81 GLY A CA 1
ATOM 663 C C . GLY A 1 81 ? 23.593 0.980 -17.689 1.00 55.22 81 GLY A C 1
ATOM 664 O O . GLY A 1 81 ? 23.396 2.188 -17.585 1.00 55.22 81 GLY A O 1
ATOM 665 N N . GLU A 1 82 ? 22.687 0.099 -17.260 1.00 65.31 82 GLU A N 1
ATOM 666 C CA . GLU A 1 82 ? 21.299 0.454 -16.878 1.00 65.31 82 GLU A CA 1
ATOM 667 C C . GLU A 1 82 ? 21.044 0.575 -15.352 1.00 65.31 82 GLU A C 1
ATOM 669 O O . GLU A 1 82 ? 19.910 0.784 -14.912 1.00 65.31 82 GLU A O 1
ATOM 674 N N . THR A 1 83 ? 22.085 0.518 -14.512 1.00 69.25 83 THR A N 1
ATOM 675 C CA . THR A 1 83 ? 21.975 0.605 -13.038 1.00 69.25 83 THR A CA 1
ATOM 676 C C . THR A 1 83 ? 21.221 1.857 -12.571 1.00 69.25 83 THR A C 1
ATOM 678 O O . THR A 1 83 ? 20.391 1.787 -11.667 1.00 69.25 83 THR A O 1
ATOM 681 N N . LEU A 1 84 ? 21.449 2.997 -13.231 1.00 73.19 84 LEU A N 1
ATOM 682 C CA . LEU A 1 84 ? 20.784 4.265 -12.920 1.00 73.19 84 LEU A CA 1
ATOM 683 C C . LEU A 1 84 ? 19.278 4.225 -13.229 1.00 73.19 84 LEU A C 1
ATOM 685 O O . LEU A 1 84 ? 18.477 4.760 -12.464 1.00 73.19 84 LEU A O 1
ATOM 689 N N . ALA A 1 85 ? 18.886 3.593 -14.340 1.00 73.94 85 ALA A N 1
ATOM 690 C CA . ALA A 1 85 ? 17.483 3.443 -14.724 1.00 73.94 85 ALA A CA 1
ATOM 691 C C . ALA A 1 85 ? 16.736 2.564 -13.711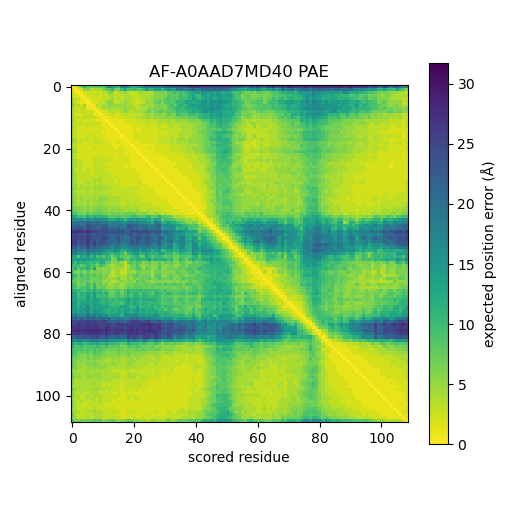 1.00 73.94 85 ALA A C 1
ATOM 693 O O . ALA A 1 85 ? 15.640 2.913 -13.275 1.00 73.94 85 ALA A O 1
ATOM 694 N N . ARG A 1 86 ? 17.386 1.493 -13.248 1.00 72.81 86 ARG A N 1
ATOM 695 C CA . ARG A 1 86 ? 16.887 0.621 -12.182 1.00 72.81 86 ARG A CA 1
ATOM 696 C C . ARG A 1 86 ? 16.720 1.349 -10.849 1.00 72.81 86 ARG A C 1
ATOM 698 O O . ARG A 1 86 ? 15.655 1.255 -10.245 1.00 72.81 86 ARG A O 1
ATOM 705 N N . THR A 1 87 ? 17.727 2.094 -10.394 1.00 76.75 87 THR A N 1
ATOM 706 C CA . THR A 1 87 ? 17.621 2.863 -9.142 1.00 76.75 87 THR A CA 1
ATOM 707 C C . THR A 1 87 ? 16.505 3.903 -9.225 1.00 76.75 87 THR A C 1
ATOM 709 O O . THR A 1 87 ? 15.736 4.059 -8.278 1.00 76.75 87 THR A O 1
ATOM 712 N N . ARG A 1 88 ? 16.362 4.580 -10.373 1.00 79.56 88 ARG A N 1
ATOM 713 C CA . ARG A 1 88 ? 15.256 5.519 -10.609 1.00 79.56 88 ARG A CA 1
ATOM 714 C C . ARG A 1 88 ? 13.902 4.819 -10.542 1.00 79.56 88 ARG A C 1
ATOM 716 O O . ARG A 1 88 ? 13.009 5.327 -9.873 1.00 79.56 88 ARG A O 1
ATOM 723 N N . LEU A 1 89 ? 13.752 3.658 -11.177 1.00 79.00 89 LEU A N 1
ATOM 724 C CA . LEU A 1 89 ? 12.511 2.885 -11.136 1.00 79.00 89 LEU A CA 1
ATOM 725 C C . LEU A 1 89 ? 12.160 2.438 -9.712 1.00 79.00 89 LEU A C 1
ATOM 727 O O . LEU A 1 89 ? 11.031 2.661 -9.281 1.00 79.00 89 LEU A O 1
ATOM 731 N N . ALA A 1 90 ? 13.129 1.901 -8.960 1.00 79.62 90 ALA A N 1
ATOM 732 C CA . ALA A 1 90 ? 12.948 1.547 -7.550 1.00 79.62 90 ALA A CA 1
ATOM 733 C C . ALA A 1 90 ? 12.447 2.744 -6.739 1.00 79.62 90 ALA A C 1
ATOM 735 O O . ALA A 1 90 ? 11.463 2.638 -6.013 1.00 79.62 90 ALA A O 1
ATOM 736 N N . HIS A 1 91 ? 13.101 3.896 -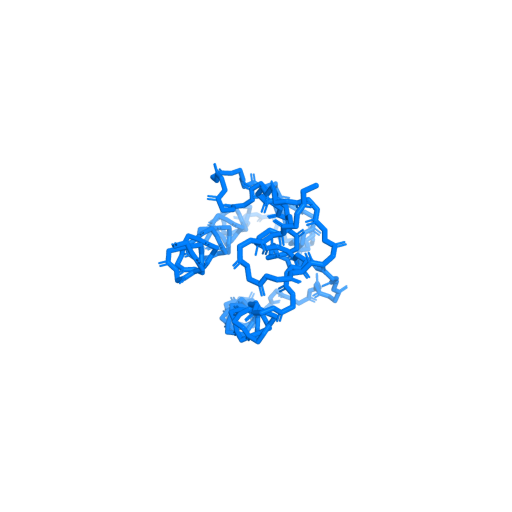6.900 1.00 82.88 91 HIS A N 1
ATOM 737 C CA . HIS A 1 91 ? 12.735 5.123 -6.203 1.00 82.88 91 HIS A CA 1
ATOM 738 C C . HIS A 1 91 ? 11.340 5.627 -6.602 1.00 82.88 91 HIS A C 1
ATOM 740 O O . HIS A 1 91 ? 10.584 6.095 -5.753 1.00 82.88 91 HIS A O 1
ATOM 746 N N . HIS A 1 92 ? 10.964 5.523 -7.878 1.00 85.06 92 HIS A N 1
ATOM 747 C CA . HIS A 1 92 ? 9.626 5.896 -8.335 1.00 85.06 92 HIS A CA 1
ATOM 748 C C . HIS A 1 92 ? 8.541 4.996 -7.738 1.00 85.06 92 HIS A C 1
ATOM 750 O O . HIS A 1 92 ? 7.552 5.518 -7.231 1.00 85.06 92 HIS A O 1
ATOM 756 N N . ILE A 1 93 ? 8.736 3.675 -7.752 1.00 83.75 93 ILE A N 1
ATOM 757 C CA . ILE A 1 93 ? 7.795 2.719 -7.146 1.00 83.75 93 ILE A CA 1
ATOM 758 C C . ILE A 1 93 ? 7.680 2.987 -5.641 1.00 83.75 93 ILE A C 1
ATOM 760 O O . ILE A 1 93 ? 6.579 3.131 -5.115 1.00 83.75 93 ILE A O 1
ATOM 764 N N . ALA A 1 94 ? 8.818 3.155 -4.968 1.00 83.50 94 ALA A N 1
ATOM 765 C CA . ALA A 1 94 ? 8.886 3.499 -3.555 1.00 83.50 94 ALA A CA 1
ATOM 766 C C . ALA A 1 94 ? 8.096 4.768 -3.210 1.00 83.50 94 ALA A C 1
ATOM 768 O O . ALA A 1 94 ? 7.322 4.791 -2.252 1.00 83.50 94 ALA A O 1
ATOM 769 N N . SER A 1 95 ? 8.285 5.822 -4.004 1.00 86.81 95 SER A N 1
ATOM 770 C CA . SER A 1 95 ? 7.616 7.107 -3.825 1.00 86.81 95 SER A CA 1
ATOM 771 C C . SER A 1 95 ? 6.106 7.004 -4.050 1.00 86.81 95 SER A C 1
ATOM 773 O O . SER A 1 95 ? 5.333 7.550 -3.257 1.00 86.81 95 SER A O 1
ATOM 775 N N . ASP A 1 96 ? 5.670 6.263 -5.072 1.00 87.25 96 ASP A N 1
ATOM 776 C CA . ASP A 1 96 ? 4.247 6.025 -5.334 1.00 87.25 96 ASP A CA 1
ATOM 777 C C . ASP A 1 96 ? 3.587 5.283 -4.172 1.00 87.25 96 ASP A C 1
ATOM 779 O O . ASP A 1 96 ? 2.510 5.664 -3.714 1.00 87.25 96 ASP A O 1
ATOM 783 N N . TRP A 1 97 ? 4.244 4.234 -3.682 1.00 86.81 97 TRP A N 1
ATOM 784 C CA . TRP A 1 97 ? 3.761 3.401 -2.587 1.00 86.81 97 TRP A CA 1
ATOM 785 C C . TRP A 1 97 ? 3.669 4.183 -1.287 1.00 86.81 97 TRP A C 1
ATOM 787 O O . TRP A 1 97 ? 2.647 4.132 -0.602 1.00 86.81 97 TRP A O 1
ATOM 797 N N . HIS A 1 98 ? 4.700 4.968 -0.983 1.00 87.25 98 HIS A N 1
ATOM 798 C CA . HIS A 1 98 ? 4.697 5.862 0.164 1.00 87.25 98 HIS A CA 1
ATOM 799 C C . HIS A 1 98 ? 3.569 6.903 0.067 1.00 87.25 98 HIS A C 1
ATOM 801 O O . HIS A 1 98 ? 2.811 7.096 1.017 1.00 87.25 98 HIS A O 1
ATOM 807 N N . THR A 1 99 ? 3.380 7.508 -1.108 1.00 88.88 99 THR A N 1
ATOM 808 C CA . THR A 1 99 ? 2.292 8.468 -1.353 1.00 88.88 99 THR A CA 1
ATOM 809 C C . THR A 1 99 ? 0.917 7.813 -1.208 1.00 88.88 99 THR A C 1
ATOM 811 O O . THR A 1 99 ? 0.008 8.400 -0.617 1.00 88.88 99 THR A O 1
ATOM 814 N N . ALA A 1 100 ? 0.741 6.594 -1.723 1.00 89.06 100 ALA A N 1
ATOM 815 C CA . ALA A 1 100 ? -0.493 5.827 -1.573 1.00 89.06 100 ALA A CA 1
ATOM 816 C C . ALA A 1 100 ? -0.779 5.510 -0.097 1.00 89.06 100 ALA A C 1
ATOM 818 O O . ALA A 1 100 ? -1.912 5.689 0.352 1.00 89.06 100 ALA A O 1
ATOM 819 N N . ALA A 1 101 ? 0.247 5.126 0.668 1.00 87.62 101 ALA A N 1
ATOM 820 C CA . ALA A 1 101 ? 0.142 4.876 2.102 1.00 87.62 101 ALA A CA 1
ATOM 821 C C . ALA A 1 101 ? -0.245 6.141 2.886 1.00 87.62 101 ALA A C 1
ATOM 823 O O . ALA A 1 101 ? -1.162 6.078 3.701 1.00 87.62 101 ALA A O 1
ATOM 824 N N . ILE A 1 102 ? 0.363 7.300 2.595 1.00 88.62 102 ILE A N 1
ATOM 825 C CA . ILE A 1 102 ? -0.025 8.587 3.206 1.00 88.62 102 ILE A CA 1
ATOM 826 C C . ILE A 1 102 ? -1.484 8.922 2.889 1.00 88.62 102 ILE A C 1
ATOM 828 O O . ILE A 1 102 ? -2.247 9.292 3.780 1.00 88.62 102 ILE A O 1
ATOM 832 N N . ARG A 1 103 ? -1.894 8.788 1.622 1.00 90.62 103 ARG A N 1
ATOM 833 C CA . ARG A 1 103 ? -3.274 9.078 1.205 1.00 90.62 103 ARG A CA 1
ATOM 834 C C . ARG A 1 103 ? -4.279 8.165 1.893 1.00 90.62 103 ARG A C 1
ATOM 836 O O . ARG A 1 103 ? -5.355 8.627 2.255 1.00 90.62 103 ARG A O 1
ATOM 843 N N . LEU A 1 104 ? -3.948 6.886 2.059 1.00 90.25 104 LEU A N 1
ATOM 844 C CA . LEU A 1 104 ? -4.783 5.955 2.807 1.00 90.25 104 LEU A CA 1
ATOM 845 C C . LEU A 1 104 ? -4.834 6.334 4.289 1.00 90.25 104 LEU A C 1
ATOM 847 O O . LEU A 1 104 ? -5.922 6.381 4.857 1.00 90.25 104 LEU A O 1
ATOM 851 N N . ALA A 1 105 ? -3.689 6.636 4.900 1.00 90.00 105 ALA A N 1
ATOM 852 C CA . ALA A 1 105 ? -3.623 7.031 6.300 1.00 90.00 105 ALA A CA 1
ATOM 853 C C . ALA A 1 105 ? -4.475 8.278 6.571 1.00 90.00 105 ALA A C 1
ATOM 855 O O . ALA A 1 105 ? -5.271 8.271 7.503 1.00 90.00 105 ALA A O 1
ATOM 856 N N . GLY A 1 106 ? -4.400 9.287 5.697 1.00 89.88 106 GLY A N 1
ATOM 857 C CA . GLY A 1 106 ? -5.240 10.486 5.771 1.00 89.88 106 GLY A CA 1
ATOM 858 C C . GLY A 1 106 ? -6.724 10.259 5.460 1.00 89.88 106 GLY A C 1
ATOM 859 O O . GLY A 1 106 ? -7.524 11.156 5.689 1.00 89.88 106 GLY A O 1
ATOM 860 N N . ARG A 1 107 ? -7.112 9.093 4.926 1.00 90.38 107 ARG A N 1
ATOM 861 C CA . ARG A 1 107 ? -8.526 8.693 4.847 1.00 90.38 107 ARG A CA 1
ATOM 862 C C . ARG A 1 107 ? -8.977 8.021 6.139 1.00 90.38 107 ARG A C 1
ATOM 864 O O . ARG A 1 107 ? -10.080 8.295 6.589 1.00 90.38 107 ARG A O 1
ATOM 871 N N . ILE A 1 108 ? -8.154 7.118 6.682 1.00 90.19 108 ILE A N 1
ATOM 872 C CA . ILE A 1 108 ? -8.463 6.288 7.858 1.00 90.19 108 ILE A CA 1
ATOM 873 C C . ILE A 1 108 ? -8.507 7.104 9.155 1.00 90.19 108 ILE A C 1
ATOM 875 O O . ILE A 1 108 ? -9.351 6.828 10.011 1.00 90.19 108 ILE A O 1
ATOM 879 N N . TRP A 1 109 ? -7.569 8.038 9.319 1.00 84.94 109 TRP A N 1
ATOM 880 C CA . TRP A 1 109 ? -7.408 8.831 10.536 1.00 84.94 109 TRP A CA 1
ATOM 881 C C . TRP A 1 109 ? -8.341 10.038 10.575 1.00 84.94 109 TRP A C 1
ATOM 883 O O . TRP A 1 109 ? -8.965 10.223 11.648 1.00 84.94 109 TRP A O 1
#